Protein AF-A0A4S0IUD3-F1 (afdb_monomer_lite)

Structure (mmCIF, N/CA/C/O backbone):
data_AF-A0A4S0IUD3-F1
#
_entry.id   AF-A0A4S0IUD3-F1
#
loop_
_atom_site.group_PDB
_atom_site.id
_atom_site.type_symbol
_atom_site.label_atom_id
_atom_site.label_alt_id
_atom_site.label_comp_id
_atom_site.label_asym_id
_atom_site.label_entity_id
_atom_site.label_seq_id
_atom_site.pdbx_PDB_ins_code
_atom_site.Cartn_x
_atom_site.Cartn_y
_atom_site.Cartn_z
_atom_site.occupancy
_atom_site.B_iso_or_equiv
_atom_site.auth_seq_id
_atom_site.auth_comp_id
_atom_site.auth_asym_id
_atom_site.auth_atom_id
_atom_site.pdbx_PDB_model_num
ATOM 1 N N . SER A 1 1 ? -8.963 0.373 18.668 1.00 80.00 1 SER A N 1
ATOM 2 C CA . SER A 1 1 ? -9.181 -0.653 17.629 1.00 80.00 1 SER A CA 1
ATOM 3 C C . SER A 1 1 ? -9.657 0.014 16.356 1.00 80.00 1 SER A C 1
ATOM 5 O O . SER A 1 1 ? -10.587 0.804 16.439 1.00 80.00 1 SER A O 1
ATOM 7 N N . THR A 1 2 ? -9.018 -0.228 15.209 1.00 92.19 2 THR A N 1
ATOM 8 C CA . THR A 1 2 ? -9.486 0.317 13.922 1.00 92.19 2 THR A CA 1
ATOM 9 C C . THR A 1 2 ? -10.515 -0.628 13.288 1.00 92.19 2 THR A C 1
ATOM 11 O O . THR A 1 2 ? -10.421 -1.840 13.501 1.00 92.19 2 THR A O 1
ATOM 14 N N . PRO A 1 3 ? -11.467 -0.124 12.481 1.00 88.38 3 PRO A N 1
ATOM 15 C CA . PRO A 1 3 ? -12.397 -0.974 11.731 1.00 88.38 3 PRO A CA 1
ATOM 16 C C . PRO A 1 3 ? -11.690 -2.009 10.839 1.00 88.38 3 PRO A C 1
ATOM 18 O O . PRO A 1 3 ? -12.125 -3.155 10.755 1.00 88.38 3 PRO A O 1
ATOM 21 N N . ALA A 1 4 ? -10.549 -1.648 10.238 1.00 86.50 4 ALA A N 1
ATOM 22 C CA . ALA A 1 4 ? -9.736 -2.570 9.441 1.00 86.50 4 ALA A CA 1
ATOM 23 C C . ALA A 1 4 ? -9.148 -3.720 10.282 1.00 86.50 4 ALA A C 1
ATOM 25 O O . ALA A 1 4 ? -9.189 -4.875 9.860 1.00 86.50 4 ALA A O 1
ATOM 26 N N . GLY A 1 5 ? -8.655 -3.423 11.491 1.00 87.19 5 GLY A N 1
ATOM 27 C CA . GLY A 1 5 ? -8.127 -4.431 12.415 1.00 87.19 5 GLY A CA 1
ATOM 28 C C . GLY A 1 5 ? -9.213 -5.339 12.997 1.00 87.19 5 GLY A C 1
ATOM 29 O O . GLY A 1 5 ? -9.009 -6.546 13.097 1.00 87.19 5 GLY A O 1
ATOM 30 N N . ALA A 1 6 ? -10.389 -4.785 13.309 1.00 90.69 6 ALA A N 1
ATOM 31 C CA . ALA A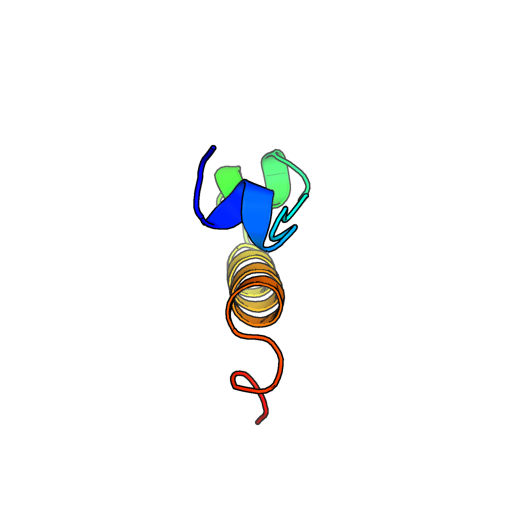 1 6 ? -11.541 -5.561 13.771 1.00 90.69 6 ALA A CA 1
ATOM 32 C C . ALA A 1 6 ? -12.031 -6.555 12.702 1.00 90.69 6 ALA A C 1
ATOM 34 O O . ALA A 1 6 ? -12.299 -7.714 13.008 1.00 90.69 6 ALA A O 1
ATOM 35 N N . ASN A 1 7 ? -12.056 -6.126 11.436 1.00 88.31 7 ASN A N 1
ATOM 36 C CA . ASN A 1 7 ? -12.504 -6.942 10.305 1.00 88.31 7 ASN A CA 1
ATOM 37 C C . ASN A 1 7 ? -11.389 -7.790 9.668 1.00 88.31 7 ASN A C 1
ATOM 39 O O . ASN A 1 7 ? -11.627 -8.438 8.648 1.00 88.31 7 ASN A O 1
ATOM 43 N N . ARG A 1 8 ? -10.173 -7.770 10.23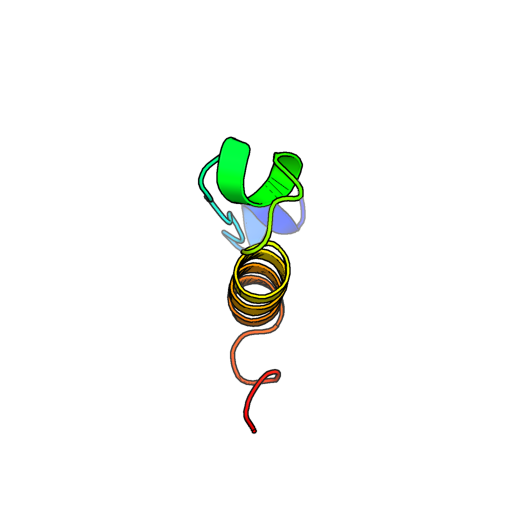8 1.00 85.62 8 ARG A N 1
ATOM 44 C CA . ARG A 1 8 ? -8.977 -8.462 9.719 1.00 85.62 8 ARG A CA 1
ATOM 45 C C . ARG A 1 8 ? -8.710 -8.171 8.231 1.00 85.62 8 ARG A C 1
ATOM 47 O O . ARG A 1 8 ? -8.308 -9.052 7.477 1.00 85.62 8 ARG A O 1
ATOM 54 N N . LYS A 1 9 ? -8.941 -6.929 7.797 1.00 86.69 9 LYS A N 1
ATOM 55 C CA . LYS A 1 9 ? -8.775 -6.481 6.403 1.00 86.69 9 LYS A CA 1
ATOM 56 C C . LYS A 1 9 ? -7.377 -5.907 6.177 1.00 86.69 9 LYS A C 1
ATOM 58 O O . LYS A 1 9 ? -7.212 -4.698 6.049 1.00 86.69 9 LYS A O 1
ATOM 63 N N . MET A 1 10 ? -6.372 -6.780 6.163 1.00 85.81 10 MET A N 1
ATOM 64 C CA . MET A 1 10 ? -4.990 -6.415 5.843 1.00 85.81 10 MET A CA 1
ATOM 65 C C . MET A 1 10 ? -4.628 -6.914 4.444 1.00 85.81 10 MET A C 1
ATOM 67 O O . MET A 1 10 ? -4.732 -8.106 4.171 1.00 85.81 10 MET A O 1
ATOM 71 N N . ILE A 1 11 ? -4.190 -5.996 3.583 1.00 87.12 11 ILE A N 1
ATOM 72 C CA . ILE A 1 11 ? -3.741 -6.281 2.218 1.00 87.12 11 ILE A CA 1
ATOM 73 C C . ILE A 1 11 ? -2.226 -6.078 2.187 1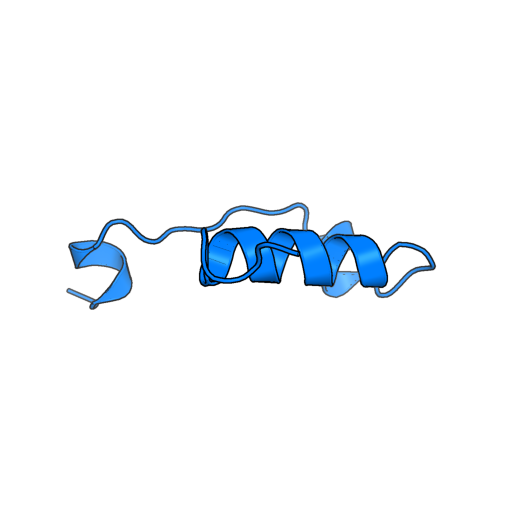.00 87.12 11 ILE A C 1
ATOM 75 O O . ILE A 1 11 ? -1.737 -5.020 2.584 1.00 87.12 11 ILE A O 1
ATOM 79 N N . SER A 1 12 ? -1.481 -7.096 1.759 1.00 87.56 12 SER A N 1
ATOM 80 C CA . SER A 1 12 ? -0.024 -7.037 1.615 1.00 87.56 12 SER A CA 1
ATOM 81 C C . SER A 1 12 ? 0.343 -7.229 0.150 1.00 87.56 12 SER A C 1
ATOM 83 O O . SER A 1 12 ? -0.072 -8.204 -0.470 1.00 87.56 12 SER A O 1
ATOM 85 N N . MET A 1 13 ? 1.094 -6.281 -0.407 1.00 85.31 13 MET A N 1
ATOM 86 C CA . MET A 1 13 ? 1.513 -6.267 -1.809 1.00 85.31 13 MET A CA 1
ATOM 87 C C . MET A 1 13 ? 2.964 -5.795 -1.909 1.00 85.31 13 MET A C 1
ATOM 89 O O . MET A 1 13 ? 3.479 -5.126 -1.009 1.00 85.31 13 MET A O 1
ATOM 93 N N . TRP A 1 14 ? 3.641 -6.142 -3.005 1.00 84.00 14 TRP A N 1
ATOM 94 C CA . TRP A 1 14 ? 5.045 -5.784 -3.200 1.00 84.00 14 TRP A CA 1
ATOM 95 C C . TRP A 1 14 ? 5.213 -4.269 -3.417 1.00 84.00 14 TRP A C 1
ATOM 97 O O . TRP A 1 14 ? 4.533 -3.665 -4.246 1.00 84.00 14 TRP A O 1
ATOM 10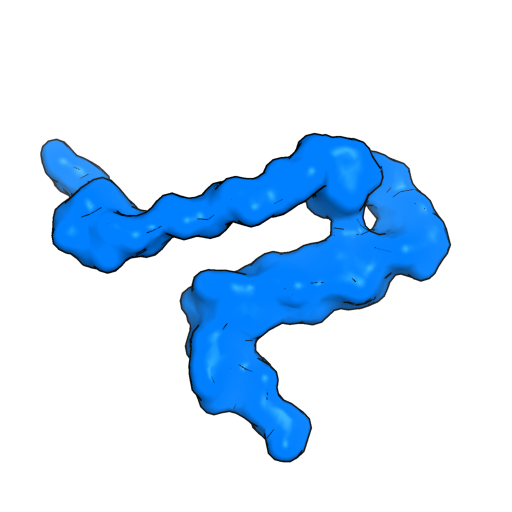7 N N . GLY A 1 15 ? 6.134 -3.637 -2.684 1.00 80.81 15 GLY A N 1
ATOM 108 C CA . GLY A 1 15 ? 6.259 -2.173 -2.650 1.00 80.81 15 GLY A CA 1
ATOM 109 C C . GLY A 1 15 ? 6.550 -1.535 -4.011 1.00 80.81 15 GLY A C 1
ATOM 110 O O . GLY A 1 15 ? 5.894 -0.571 -4.389 1.00 80.81 15 GLY A O 1
ATOM 111 N N . GLY A 1 16 ? 7.469 -2.100 -4.798 1.00 81.69 16 GLY A N 1
ATOM 112 C CA . GLY A 1 16 ? 7.753 -1.584 -6.143 1.00 81.69 16 GLY A CA 1
ATOM 113 C C . GLY A 1 16 ? 6.681 -1.931 -7.185 1.00 81.69 16 GLY A C 1
ATOM 114 O O . GLY A 1 16 ? 6.746 -1.432 -8.302 1.00 81.69 16 GLY A O 1
ATOM 115 N N . TYR A 1 17 ? 5.695 -2.763 -6.840 1.00 80.25 17 TYR A N 1
ATOM 116 C CA . TYR A 1 17 ? 4.561 -3.087 -7.705 1.00 80.25 17 TYR A CA 1
ATOM 117 C C . TYR A 1 17 ? 3.488 -2.012 -7.554 1.00 80.25 17 TYR A C 1
ATOM 119 O O . TYR A 1 17 ? 3.027 -1.468 -8.550 1.00 80.25 17 TYR A O 1
ATOM 127 N N . LEU A 1 18 ? 3.182 -1.626 -6.310 1.00 78.81 18 LEU A N 1
ATOM 128 C CA . LEU A 1 18 ? 2.214 -0.566 -6.018 1.00 78.81 18 LEU A CA 1
ATOM 129 C C . LEU A 1 18 ? 2.759 0.851 -6.220 1.00 78.81 18 LEU A C 1
ATOM 131 O O . LEU A 1 18 ? 2.013 1.733 -6.630 1.00 78.81 18 LEU A O 1
ATOM 135 N N . LEU A 1 19 ? 4.035 1.087 -5.906 1.00 85.62 19 LEU A N 1
ATOM 136 C CA . LEU A 1 19 ? 4.615 2.438 -5.875 1.00 85.62 19 LEU A CA 1
ATOM 137 C C . LEU A 1 19 ? 5.626 2.691 -6.997 1.00 85.62 19 LEU A C 1
ATOM 139 O O . LEU A 1 19 ? 6.095 3.814 -7.155 1.00 85.62 19 LEU A O 1
ATOM 143 N N . GLY A 1 20 ? 5.988 1.659 -7.765 1.00 83.75 20 GLY A N 1
ATOM 144 C CA . GLY A 1 20 ? 6.966 1.783 -8.847 1.00 83.75 20 GLY A CA 1
ATOM 145 C C . GLY A 1 20 ? 6.408 2.394 -10.131 1.00 83.75 20 GLY A C 1
ATOM 146 O O . GLY A 1 20 ? 7.199 2.772 -10.988 1.00 83.75 20 GLY A O 1
ATOM 147 N N . PHE A 1 21 ? 5.078 2.472 -10.275 1.00 81.44 21 PHE A N 1
ATOM 148 C CA . PHE A 1 21 ? 4.373 3.076 -11.416 1.00 81.44 21 PHE A CA 1
ATOM 149 C C . PHE A 1 21 ? 4.974 2.734 -12.797 1.00 81.44 21 PHE A C 1
ATOM 151 O O . PHE A 1 21 ? 5.156 3.591 -13.660 1.00 81.44 21 PHE A O 1
ATOM 158 N N . GLY A 1 22 ? 5.328 1.461 -12.999 1.00 82.50 22 GLY A N 1
A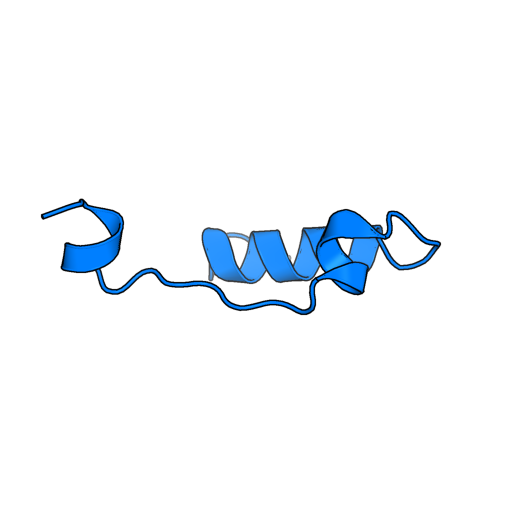TOM 159 C CA . GLY A 1 22 ? 5.912 0.956 -14.243 1.00 82.50 22 GLY A CA 1
ATOM 160 C C . GLY A 1 22 ? 4.864 0.492 -15.267 1.00 82.50 22 GLY A C 1
ATOM 161 O O . GLY A 1 22 ? 3.663 0.658 -15.055 1.00 82.50 22 GLY A O 1
ATOM 162 N N . PRO A 1 23 ? 5.271 -0.197 -16.348 1.00 86.69 23 PRO A N 1
ATOM 163 C CA . PRO A 1 23 ? 4.342 -0.723 -17.365 1.00 86.69 23 PRO A CA 1
ATOM 164 C C . PRO A 1 23 ? 3.293 -1.710 -16.814 1.00 86.69 23 PRO A C 1
ATOM 166 O O . PRO A 1 23 ? 2.289 -1.969 -17.461 1.00 86.69 23 PRO A O 1
ATOM 169 N N . ARG A 1 24 ? 3.513 -2.225 -15.600 1.00 85.62 24 ARG A N 1
ATOM 170 C CA . ARG A 1 24 ? 2.675 -3.183 -14.860 1.00 85.62 24 ARG A CA 1
ATOM 171 C C . ARG A 1 24 ? 1.805 -2.535 -13.772 1.00 85.62 24 ARG A C 1
ATOM 173 O O . ARG A 1 24 ? 1.306 -3.202 -12.876 1.00 85.62 24 ARG A O 1
ATOM 180 N N . THR A 1 25 ? 1.620 -1.214 -13.845 1.00 86.12 25 THR A N 1
ATOM 181 C CA . THR A 1 25 ? 0.736 -0.462 -12.933 1.00 86.12 25 THR A CA 1
ATOM 182 C C . THR A 1 25 ? -0.727 -0.869 -13.084 1.00 86.12 25 THR A C 1
ATOM 184 O O . THR A 1 25 ? -1.445 -0.912 -12.092 1.00 86.12 25 THR A O 1
ATOM 187 N N . ALA A 1 26 ? -1.172 -1.177 -14.307 1.00 84.69 26 ALA A N 1
ATOM 188 C CA . ALA A 1 26 ? -2.542 -1.624 -14.553 1.00 84.69 26 ALA A CA 1
ATOM 189 C C . ALA A 1 26 ? -2.850 -2.915 -13.779 1.00 84.69 26 ALA A C 1
ATOM 191 O O . ALA A 1 26 ? -3.857 -2.979 -13.077 1.00 84.69 26 ALA A O 1
ATOM 192 N N . ASP A 1 27 ? -1.924 -3.874 -13.819 1.00 85.38 27 ASP A N 1
ATOM 193 C CA . ASP A 1 27 ? -2.021 -5.128 -13.071 1.00 85.38 27 ASP A CA 1
ATOM 194 C C . ASP A 1 27 ? -2.018 -4.861 -11.556 1.00 85.38 27 ASP A C 1
ATOM 196 O O . ASP A 1 27 ? -2.852 -5.386 -10.823 1.00 85.38 27 ASP A O 1
ATOM 200 N N . ALA A 1 28 ? -1.156 -3.954 -11.081 1.00 86.56 28 ALA A N 1
ATOM 201 C CA . ALA A 1 28 ? -1.089 -3.596 -9.664 1.00 86.56 28 ALA A CA 1
ATOM 202 C C . ALA A 1 28 ? -2.378 -2.955 -9.135 1.00 86.56 28 ALA A C 1
ATOM 204 O O . ALA A 1 28 ? -2.799 -3.237 -8.011 1.00 86.56 28 ALA A O 1
ATOM 205 N N . ILE A 1 29 ? -3.016 -2.107 -9.943 1.00 87.12 29 ILE A N 1
ATOM 206 C CA . ILE A 1 29 ? -4.308 -1.499 -9.616 1.00 87.12 29 ILE A CA 1
ATOM 207 C C . ILE A 1 29 ? -5.417 -2.552 -9.658 1.00 87.12 29 ILE A C 1
ATOM 209 O O . ILE A 1 29 ? -6.268 -2.551 -8.770 1.00 87.12 29 ILE A O 1
ATOM 213 N N . HIS A 1 30 ? -5.406 -3.451 -10.645 1.00 86.81 30 HIS A N 1
ATOM 214 C CA . HIS A 1 30 ? -6.375 -4.540 -10.744 1.00 86.81 30 HIS A CA 1
ATOM 215 C C . HIS A 1 30 ? -6.300 -5.468 -9.524 1.00 86.81 30 HIS A C 1
ATOM 217 O O . HIS A 1 30 ? -7.309 -5.666 -8.849 1.00 86.81 30 HIS A O 1
ATOM 223 N N . ASP A 1 31 ? -5.106 -5.939 -9.163 1.00 85.50 31 ASP A N 1
ATOM 224 C CA . ASP A 1 31 ? -4.893 -6.805 -7.999 1.00 85.50 31 ASP A CA 1
ATOM 225 C C . ASP A 1 31 ? -5.295 -6.115 -6.687 1.00 85.50 31 ASP A C 1
ATOM 227 O O . ASP A 1 31 ? -5.901 -6.729 -5.804 1.00 85.50 31 ASP A O 1
ATOM 231 N N . LEU A 1 32 ? -5.005 -4.814 -6.555 1.00 86.75 32 LEU A N 1
ATOM 232 C CA . LEU A 1 32 ? -5.438 -4.025 -5.403 1.00 86.75 32 LEU A CA 1
ATOM 233 C C . LEU A 1 32 ? -6.965 -3.899 -5.358 1.00 86.75 32 LEU A C 1
ATOM 235 O O . LEU A 1 32 ? -7.559 -4.063 -4.292 1.00 86.75 32 LEU A O 1
ATOM 239 N N . ALA A 1 33 ? -7.605 -3.618 -6.494 1.00 86.12 33 ALA A N 1
ATOM 240 C CA . ALA A 1 33 ? -9.053 -3.490 -6.593 1.00 86.12 33 ALA A CA 1
ATOM 241 C C . ALA A 1 33 ? -9.751 -4.814 -6.254 1.00 86.12 33 ALA A C 1
ATOM 243 O O . ALA A 1 33 ? -10.684 -4.816 -5.452 1.00 86.12 33 ALA A O 1
ATOM 244 N N . VAL A 1 34 ? -9.254 -5.940 -6.773 1.00 86.25 34 VAL A N 1
ATOM 245 C CA . VAL A 1 34 ? -9.736 -7.284 -6.423 1.00 86.25 34 VAL A CA 1
ATOM 246 C C . VAL A 1 34 ? -9.544 -7.551 -4.930 1.00 86.25 34 VAL A C 1
ATOM 248 O O . VAL A 1 34 ? -10.462 -8.022 -4.264 1.00 86.25 34 VAL A O 1
ATOM 251 N N . SER A 1 35 ? -8.396 -7.198 -4.348 1.00 85.62 35 SER A N 1
ATOM 252 C CA . SER A 1 35 ? -8.170 -7.407 -2.914 1.00 85.62 35 SER A CA 1
ATOM 253 C C . SER A 1 35 ? -9.035 -6.510 -2.017 1.00 85.62 35 SER A C 1
ATOM 255 O O . SER A 1 35 ? -9.323 -6.890 -0.878 1.00 85.62 35 SER A O 1
ATOM 257 N N . LEU A 1 36 ? -9.413 -5.320 -2.488 1.00 85.06 36 LEU A N 1
ATOM 258 C CA . LEU A 1 36 ? -10.192 -4.344 -1.727 1.00 85.06 36 LEU A CA 1
ATOM 259 C C . LEU A 1 36 ? -11.699 -4.608 -1.819 1.00 85.06 36 LEU A C 1
ATOM 261 O O . LEU A 1 36 ? -12.398 -4.558 -0.807 1.00 85.06 36 LEU A O 1
ATOM 265 N N . TYR A 1 37 ? -12.184 -4.902 -3.022 1.00 84.00 37 TYR A N 1
ATOM 266 C CA . TYR A 1 37 ? -13.606 -5.037 -3.329 1.00 84.00 37 TYR A CA 1
ATOM 267 C C . TYR A 1 37 ? -14.051 -6.499 -3.516 1.00 84.00 37 TYR A C 1
ATOM 269 O O . TYR A 1 37 ? -15.252 -6.775 -3.548 1.00 84.00 37 TYR A O 1
ATOM 277 N N . GLY A 1 38 ? -13.117 -7.453 -3.586 1.00 75.94 38 GLY A N 1
ATOM 278 C CA . GLY A 1 38 ? -13.405 -8.883 -3.718 1.00 75.94 38 GLY A CA 1
ATOM 279 C C . GLY A 1 38 ? -14.269 -9.185 -4.944 1.00 75.94 38 GLY A C 1
ATOM 280 O O . GLY A 1 38 ? -14.007 -8.696 -6.038 1.00 75.94 38 GLY A O 1
ATOM 281 N N . ASN A 1 39 ? -15.353 -9.937 -4.734 1.00 61.00 39 ASN A N 1
ATOM 282 C CA . ASN A 1 39 ? -16.343 -10.336 -5.744 1.00 61.00 39 ASN A CA 1
ATOM 283 C C . ASN A 1 39 ? -17.103 -9.180 -6.429 1.00 61.00 39 ASN A C 1
ATOM 285 O O . ASN A 1 39 ? -17.960 -9.437 -7.269 1.00 61.00 39 ASN A O 1
ATOM 289 N N . GLN A 1 40 ? -16.866 -7.916 -6.072 1.00 60.56 40 GLN A N 1
ATOM 290 C CA . GLN A 1 40 ? -17.452 -6.791 -6.812 1.00 60.56 40 GLN A CA 1
ATOM 291 C C . GLN A 1 40 ? -16.632 -6.401 -8.048 1.00 60.56 40 GLN A C 1
ATOM 293 O O . GLN A 1 40 ? -17.150 -5.707 -8.915 1.00 60.56 40 GLN A O 1
ATOM 298 N N . VAL A 1 41 ? -15.383 -6.870 -8.146 1.00 57.69 41 VAL A N 1
ATOM 299 C CA . VAL A 1 41 ? -14.564 -6.804 -9.364 1.00 57.69 41 VAL A CA 1
ATOM 300 C C . VAL A 1 41 ? -14.686 -8.158 -10.056 1.00 57.69 41 VAL A C 1
ATOM 302 O O . VAL A 1 41 ? -13.749 -8.947 -10.086 1.00 57.69 41 VAL A O 1
ATOM 305 N N . THR A 1 42 ? -15.893 -8.476 -10.514 1.00 48.22 42 THR A N 1
ATOM 306 C CA . THR A 1 42 ? -16.122 -9.618 -11.404 1.00 48.22 42 THR A CA 1
ATOM 307 C C . THR A 1 42 ? -16.568 -9.031 -12.738 1.00 48.22 42 THR A C 1
ATOM 309 O O . THR A 1 42 ? -17.513 -8.241 -12.746 1.00 48.22 42 THR A O 1
ATOM 312 N N . ASP A 1 43 ? -15.822 -9.339 -13.800 1.00 53.03 43 ASP A N 1
ATOM 313 C CA . ASP A 1 43 ? -16.216 -9.115 -15.201 1.00 53.03 43 ASP A CA 1
ATOM 314 C C . ASP A 1 43 ? -17.485 -9.917 -15.541 1.00 53.03 43 ASP A C 1
ATOM 316 O O . ASP A 1 43 ? -17.603 -11.063 -15.035 1.00 53.03 43 ASP A O 1
#

Secondary structure (DSSP, 8-state):
--HHHHTT------HHHHSS--TTHHHHHHHHHHHHHGGGS--

Foldseek 3Di:
DDPCVVVVLDDDDDPCQCPVPDPNVVVSVLVVCCSVVPVVPDD

Radius of gyration: 12.24 Å; chai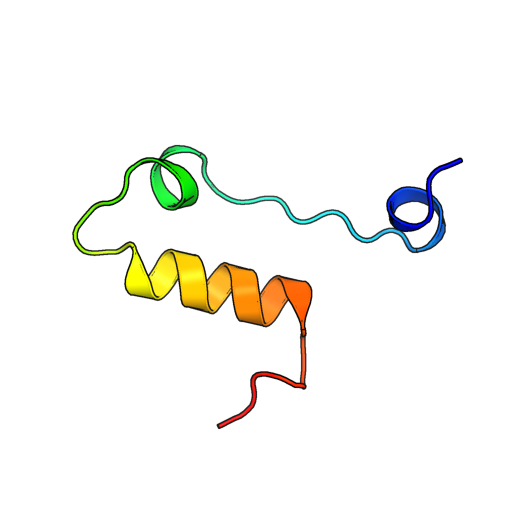ns: 1; bounding box: 25×13×35 Å

pLDDT: mean 81.74, std 9.89, range [48.22, 92.19]

Sequence (43 aa):
STPAGANRKMISMWGGYLLGFGPRTADAIHDLAVSLYGNQVTD